Protein AF-W9J232-F1 (afdb_monomer_lite)

Organism: NCBI:txid660029

Sequence (114 aa):
MSGIGKTALLNHLCSWWKASGMIEDAIHIHLSLSEPFNKDNMIQQLQRHFIPNSTLDSEDTSSLYEHFESHKCLIMIDDLDSANLNRQQGQFMNLTSKLSKSGALVILASRKRE

pLDDT: mean 87.24, std 10.65, range [49.78, 97.25]

Secondary structure (DSSP, 8-state):
---SSHHHHHHHHHHHHHHTTS-SEEEEEEPPSSS---HHHHHHHHHHHH-TTS-TT-S--HHHHHHHHHS-EEEEEE-THHHHGGGTHHHHHHHHHHHHHTT-EEEE--PPP-

InterPro domains:
  IPR003959 ATPase, AAA-type, core [PF00004] (2-110)
  IPR027417 P-loop containing nucleoside triphosphate hydrolase [G3DSA:3.40.50.300] (1-114)
  IPR027417 P-loop containing nucleoside triphosphate hydrolase [SSF52540] (1-113)

Foldseek 3Di:
DPDPCPVVVVVVVVVVCCVVVVFVEEDEAEDDLPAADDPLVVLLVLCCRQPVPDPSPDPDSPVSLLSLLVGAYEYEYEACNNCPPPVNVVVVVVSQVSSVVSNYHYHYHYDDDD

Radius of gyration: 14.42 Å; chains: 1; bounding box: 36×36×32 Å

Structure (mmCIF, N/CA/C/O backbone):
data_AF-W9J232-F1
#
_entry.id   AF-W9J232-F1
#
loop_
_atom_site.group_PDB
_atom_site.id
_atom_site.type_symbol
_atom_site.label_atom_id
_atom_site.label_alt_id
_atom_site.label_comp_id
_atom_site.label_asym_id
_atom_site.label_entity_id
_atom_site.label_seq_id
_atom_site.pdbx_PDB_ins_code
_atom_site.Cartn_x
_atom_site.Cartn_y
_atom_site.Cartn_z
_atom_site.occupancy
_atom_site.B_iso_or_equiv
_atom_site.auth_seq_id
_atom_site.auth_comp_id
_atom_site.auth_asym_id
_atom_site.auth_atom_id
_atom_site.pdbx_PDB_model_num
ATOM 1 N N . MET A 1 1 ? 13.104 -14.163 -12.672 1.00 49.78 1 MET A N 1
ATOM 2 C CA . MET A 1 1 ? 11.946 -15.094 -12.646 1.00 49.78 1 MET A CA 1
ATOM 3 C C . MET A 1 1 ? 10.620 -14.343 -12.502 1.00 49.78 1 MET A C 1
ATOM 5 O O . MET A 1 1 ? 10.401 -13.690 -11.486 1.00 49.78 1 MET A O 1
ATOM 9 N N . SER A 1 2 ? 9.752 -14.417 -13.515 1.00 60.28 2 SER A N 1
ATOM 10 C CA . SER A 1 2 ? 8.366 -13.917 -13.461 1.00 60.28 2 SER A CA 1
ATOM 11 C C . SER A 1 2 ? 7.442 -15.031 -12.947 1.00 60.28 2 SER A C 1
ATOM 13 O O . SER A 1 2 ? 7.650 -16.181 -13.317 1.00 60.28 2 SER A O 1
ATOM 15 N N . GLY A 1 3 ? 6.451 -14.724 -12.101 1.00 70.19 3 GLY A N 1
ATOM 16 C CA . GLY A 1 3 ? 5.409 -15.695 -11.723 1.00 70.19 3 GLY A CA 1
ATOM 17 C C . GLY A 1 3 ? 5.698 -16.648 -10.550 1.00 70.19 3 GLY A C 1
ATOM 18 O O . GLY A 1 3 ? 5.038 -17.671 -10.447 1.00 70.19 3 GLY A O 1
ATOM 19 N N . ILE A 1 4 ? 6.605 -16.324 -9.616 1.00 74.56 4 ILE A N 1
ATOM 20 C CA . ILE A 1 4 ? 6.868 -17.158 -8.408 1.00 74.56 4 ILE A CA 1
ATOM 21 C C . ILE A 1 4 ? 5.689 -17.143 -7.396 1.00 74.56 4 ILE A C 1
ATOM 23 O O . ILE A 1 4 ? 5.734 -17.785 -6.354 1.00 74.56 4 ILE A O 1
ATOM 27 N N . GLY A 1 5 ? 4.609 -16.408 -7.678 1.00 79.50 5 GLY A N 1
ATOM 28 C CA . GLY A 1 5 ? 3.427 -16.373 -6.811 1.00 79.50 5 GLY A CA 1
ATOM 29 C C . GLY A 1 5 ? 3.510 -15.384 -5.645 1.00 79.50 5 GLY A C 1
ATOM 30 O O . GLY A 1 5 ? 2.745 -15.518 -4.699 1.00 79.50 5 GLY A O 1
ATOM 31 N N . LYS A 1 6 ? 4.381 -14.362 -5.703 1.00 82.56 6 LYS A N 1
ATOM 32 C CA . LYS A 1 6 ? 4.456 -13.302 -4.671 1.00 82.56 6 LYS A CA 1
ATOM 33 C C . LYS A 1 6 ? 3.105 -12.613 -4.478 1.00 82.56 6 LYS A C 1
ATOM 35 O O . LYS A 1 6 ? 2.608 -12.538 -3.364 1.00 82.56 6 LYS A O 1
ATOM 40 N N . THR A 1 7 ? 2.483 -12.193 -5.578 1.00 81.25 7 THR A N 1
ATOM 41 C CA . THR A 1 7 ? 1.155 -11.572 -5.582 1.00 81.25 7 THR A CA 1
ATOM 42 C C . THR A 1 7 ? 0.078 -12.528 -5.068 1.00 81.25 7 THR A C 1
ATOM 44 O O . THR A 1 7 ? -0.784 -12.123 -4.298 1.00 81.25 7 THR A O 1
ATOM 47 N N . ALA A 1 8 ? 0.150 -13.815 -5.428 1.00 85.94 8 ALA A N 1
ATOM 48 C CA . ALA A 1 8 ? -0.787 -14.825 -4.936 1.00 85.94 8 ALA A CA 1
ATOM 49 C C . ALA A 1 8 ? -0.659 -15.019 -3.415 1.00 85.94 8 ALA A C 1
ATOM 51 O O . ALA A 1 8 ? -1.661 -14.990 -2.706 1.00 85.94 8 ALA A O 1
ATOM 52 N N . LEU A 1 9 ? 0.571 -15.137 -2.904 1.00 87.31 9 LEU A N 1
ATOM 53 C CA . LEU A 1 9 ? 0.848 -15.202 -1.470 1.00 87.31 9 LEU A CA 1
ATOM 54 C C . LEU A 1 9 ? 0.328 -13.955 -0.745 1.00 87.31 9 LEU A C 1
ATOM 56 O O . LEU A 1 9 ? -0.338 -14.083 0.277 1.00 87.31 9 LEU A O 1
ATOM 60 N N . LEU A 1 10 ? 0.594 -12.763 -1.283 1.00 85.81 10 LEU A N 1
ATOM 61 C CA . LEU A 1 10 ? 0.135 -11.503 -0.702 1.00 85.81 10 LEU A CA 1
ATOM 62 C C . LEU A 1 10 ? -1.397 -11.398 -0.672 1.00 85.81 10 LEU A C 1
ATOM 64 O O . LEU A 1 10 ? -1.955 -11.017 0.353 1.00 85.81 10 LEU A O 1
ATOM 68 N N . ASN A 1 11 ? -2.086 -11.819 -1.734 1.00 86.62 11 ASN A N 1
ATOM 69 C CA . ASN A 1 11 ? -3.551 -11.863 -1.767 1.00 86.62 11 ASN A CA 1
ATOM 70 C C . ASN A 1 11 ? -4.124 -12.846 -0.732 1.00 86.62 11 ASN A C 1
ATOM 72 O O . ASN A 1 11 ? -5.110 -12.538 -0.054 1.00 86.62 11 ASN A O 1
ATOM 76 N N . HIS A 1 12 ? -3.492 -14.013 -0.568 1.00 89.81 12 HIS A N 1
ATOM 77 C CA . HIS A 1 12 ? -3.870 -14.962 0.476 1.00 89.81 12 HIS A CA 1
ATOM 78 C C . HIS A 1 12 ? -3.661 -14.367 1.872 1.00 89.81 12 HIS A C 1
ATOM 80 O O . HIS A 1 12 ? -4.599 -14.358 2.665 1.00 89.81 12 HIS A O 1
ATOM 86 N N . LEU A 1 13 ? -2.480 -13.815 2.164 1.00 89.75 13 LEU A N 1
ATOM 87 C CA . LEU A 1 13 ? -2.187 -13.180 3.454 1.00 89.75 13 LEU A CA 1
ATOM 88 C C . LEU A 1 13 ? -3.152 -12.031 3.757 1.00 89.75 13 LEU A C 1
ATOM 90 O O . LEU A 1 13 ? -3.685 -11.966 4.860 1.00 89.75 13 LEU A O 1
ATOM 94 N N . CYS A 1 14 ? -3.451 -11.186 2.769 1.00 91.25 14 CYS A N 1
ATOM 95 C CA . CYS A 1 14 ? -4.424 -10.107 2.902 1.00 91.25 14 CYS A CA 1
ATOM 96 C C . CYS A 1 14 ? -5.806 -10.630 3.322 1.00 91.25 14 CYS A C 1
ATOM 98 O O . CYS A 1 14 ? -6.445 -10.047 4.196 1.00 91.25 14 CYS A O 1
ATOM 100 N N . SER A 1 15 ? -6.261 -11.740 2.734 1.00 91.56 15 SER A N 1
ATOM 101 C CA . SER A 1 15 ? -7.554 -12.347 3.080 1.00 91.56 15 SER A CA 1
ATOM 102 C C . SER A 1 15 ? -7.579 -12.826 4.534 1.00 91.56 15 SER A C 1
ATOM 104 O O . SER A 1 15 ? -8.540 -12.571 5.258 1.00 91.56 15 SER A O 1
ATOM 106 N N . TRP A 1 16 ? -6.496 -13.465 4.987 1.00 94.06 16 TRP A N 1
ATOM 107 C CA . TRP A 1 16 ? -6.356 -13.922 6.371 1.00 94.06 16 TRP A CA 1
ATOM 108 C C . TRP A 1 16 ? -6.244 -12.766 7.366 1.00 94.06 16 TRP A C 1
ATOM 110 O O . TRP A 1 16 ? -6.874 -12.814 8.418 1.00 94.06 16 TRP A O 1
ATOM 120 N N . TRP A 1 17 ? -5.490 -11.717 7.038 1.00 95.00 17 TRP A N 1
ATOM 121 C CA . TRP A 1 17 ? -5.348 -10.540 7.895 1.00 95.00 17 TRP A CA 1
ATOM 122 C C . TRP A 1 17 ? -6.639 -9.734 8.019 1.00 95.00 17 TRP A C 1
ATOM 124 O O . TRP A 1 17 ? -6.914 -9.214 9.100 1.00 95.00 17 TRP A O 1
ATOM 134 N N . LYS A 1 18 ? -7.449 -9.659 6.952 1.00 93.62 18 LYS A N 1
ATOM 135 C CA . LYS A 1 18 ? -8.804 -9.094 7.035 1.00 93.62 18 LYS A CA 1
ATOM 136 C C . LYS A 1 18 ? -9.688 -9.952 7.938 1.00 93.62 18 LYS A C 1
ATOM 138 O O . LYS A 1 18 ? -10.314 -9.433 8.855 1.00 93.62 18 LYS A O 1
ATOM 143 N N . ALA A 1 19 ? -9.690 -11.271 7.735 1.00 94.00 19 ALA A N 1
ATOM 144 C CA . ALA A 1 19 ? -10.494 -12.192 8.539 1.00 94.00 19 ALA A CA 1
ATOM 145 C C . ALA A 1 19 ? -10.114 -12.194 10.033 1.00 94.00 19 ALA A C 1
ATOM 147 O O . ALA A 1 19 ? -10.979 -12.388 10.882 1.00 94.00 19 ALA A O 1
ATOM 148 N N . SER A 1 20 ? -8.840 -11.964 10.367 1.00 95.69 20 SER A N 1
ATOM 149 C CA . SER A 1 20 ? -8.362 -11.897 11.753 1.00 95.69 20 SER A CA 1
ATOM 150 C C . SER A 1 20 ? -8.496 -10.515 12.406 1.00 95.69 20 SER A C 1
ATOM 152 O O . SER A 1 20 ? -8.200 -10.383 13.593 1.00 95.69 20 SER A O 1
ATOM 154 N N . GLY A 1 21 ? -8.902 -9.479 11.662 1.00 93.75 21 GLY A N 1
ATOM 155 C CA . GLY A 1 21 ? -8.942 -8.095 12.151 1.00 93.75 21 GLY A CA 1
ATOM 156 C C . GLY A 1 21 ? -7.558 -7.455 12.350 1.00 93.75 21 GLY A C 1
ATOM 157 O O . GLY A 1 21 ? -7.425 -6.440 13.046 1.00 93.75 21 GLY A O 1
ATOM 158 N N . MET A 1 22 ? -6.509 -8.048 11.765 1.00 94.19 22 MET A N 1
ATOM 159 C CA . MET A 1 22 ? -5.167 -7.454 11.732 1.00 94.19 22 MET A CA 1
ATOM 160 C C . MET A 1 22 ? -5.104 -6.245 10.801 1.00 94.19 22 MET A C 1
ATOM 162 O O . MET A 1 22 ? -4.363 -5.311 11.091 1.00 94.19 22 MET A O 1
ATOM 166 N N . ILE A 1 23 ? -5.884 -6.259 9.720 1.00 96.06 23 ILE A N 1
ATOM 167 C CA . ILE A 1 23 ? -6.086 -5.115 8.829 1.00 96.06 23 ILE A CA 1
ATOM 168 C C . ILE A 1 23 ? -7.583 -4.911 8.609 1.00 96.06 23 ILE A C 1
ATOM 170 O O . ILE A 1 23 ? -8.348 -5.874 8.590 1.00 96.06 23 ILE A O 1
ATOM 174 N N . GLU A 1 24 ? -7.990 -3.665 8.431 1.00 95.44 24 GLU A N 1
ATOM 175 C CA . GLU A 1 24 ? -9.375 -3.284 8.146 1.00 95.44 24 GLU A CA 1
ATOM 176 C C . GLU A 1 24 ? -9.594 -3.162 6.643 1.00 95.44 24 GLU A C 1
ATOM 178 O O . GLU A 1 24 ? -10.561 -3.699 6.100 1.00 95.44 24 GLU A O 1
ATOM 183 N N . ASP A 1 25 ? -8.638 -2.545 5.948 1.00 94.69 25 ASP A N 1
ATOM 184 C CA . ASP A 1 25 ? -8.691 -2.437 4.502 1.00 94.69 25 ASP A CA 1
ATOM 185 C C . ASP A 1 25 ? -7.317 -2.563 3.837 1.00 94.69 25 ASP A C 1
ATOM 187 O O . ASP A 1 25 ? -6.269 -2.437 4.472 1.00 94.69 25 ASP A O 1
ATOM 191 N N . ALA A 1 26 ? -7.327 -2.890 2.548 1.00 95.31 26 ALA A N 1
ATOM 192 C CA . ALA A 1 26 ? -6.137 -3.157 1.769 1.00 95.31 26 ALA A CA 1
ATOM 193 C C . ALA A 1 26 ? -6.313 -2.741 0.312 1.00 95.31 26 ALA A C 1
ATOM 195 O O . ALA A 1 26 ? -7.343 -3.031 -0.298 1.00 95.31 26 ALA A O 1
ATOM 196 N N . ILE A 1 27 ? -5.254 -2.172 -0.258 1.00 94.88 27 ILE A N 1
ATOM 197 C CA . ILE A 1 27 ? -5.145 -1.876 -1.684 1.00 94.88 27 ILE A CA 1
ATOM 198 C C . ILE A 1 27 ? -3.883 -2.516 -2.261 1.00 94.88 27 ILE A C 1
ATOM 200 O O . ILE A 1 27 ? -2.827 -2.557 -1.622 1.00 94.88 27 ILE A O 1
ATOM 204 N N . HIS A 1 28 ? -3.993 -2.993 -3.498 1.00 92.88 28 HIS A N 1
ATOM 205 C CA . HIS A 1 28 ? -2.864 -3.457 -4.288 1.00 92.88 28 HIS A CA 1
ATOM 206 C C . HIS A 1 28 ? -2.634 -2.522 -5.478 1.00 92.88 28 HIS A C 1
ATOM 208 O O . HIS A 1 28 ? -3.504 -2.377 -6.334 1.00 92.88 28 HIS A O 1
ATOM 214 N N . ILE A 1 29 ? -1.462 -1.893 -5.523 1.00 91.81 29 ILE A N 1
ATOM 215 C CA . ILE A 1 29 ? -1.055 -0.943 -6.555 1.00 91.81 29 ILE A CA 1
ATOM 216 C C . ILE A 1 29 ? 0.023 -1.593 -7.420 1.00 91.81 29 ILE A C 1
ATOM 218 O O . ILE A 1 29 ? 1.121 -1.897 -6.952 1.00 91.81 29 ILE A O 1
ATOM 222 N N . HIS A 1 30 ? -0.287 -1.757 -8.702 1.00 90.12 30 HIS A N 1
ATOM 223 C CA . HIS A 1 30 ? 0.687 -2.149 -9.712 1.00 90.12 30 HIS A CA 1
ATOM 224 C C . HIS A 1 30 ? 1.306 -0.907 -10.344 1.00 90.12 30 HIS A C 1
ATOM 226 O O . HIS A 1 30 ? 0.608 -0.086 -10.941 1.00 90.12 30 HIS A O 1
ATOM 232 N N . LEU A 1 31 ? 2.624 -0.774 -10.229 1.00 88.25 31 LEU A N 1
ATOM 233 C CA . LEU A 1 31 ? 3.354 0.284 -10.906 1.00 88.25 31 LEU A CA 1
ATOM 234 C C . LEU A 1 31 ? 3.600 -0.075 -12.380 1.00 88.25 31 LEU A C 1
ATOM 236 O O . LEU A 1 31 ? 3.889 -1.219 -12.725 1.00 88.25 31 LEU A O 1
ATOM 240 N N . SER A 1 32 ? 3.489 0.920 -13.264 1.00 84.06 32 SER A N 1
ATOM 241 C CA . SER A 1 32 ? 3.724 0.738 -14.700 1.00 84.06 32 SER A CA 1
ATOM 242 C C . SER A 1 32 ? 5.193 0.435 -14.989 1.00 84.06 32 SER A C 1
ATOM 244 O O . SER A 1 32 ? 6.073 1.184 -14.584 1.00 84.06 32 SER A O 1
ATOM 246 N N . LEU A 1 33 ? 5.480 -0.617 -15.755 1.00 79.62 33 LEU A N 1
ATOM 247 C CA . LEU A 1 33 ? 6.854 -0.918 -16.177 1.00 79.62 33 LEU A CA 1
ATOM 248 C C . LEU A 1 33 ? 7.374 0.044 -17.259 1.00 79.62 33 LEU A C 1
ATOM 250 O O . LEU A 1 33 ? 8.582 0.113 -17.481 1.00 79.62 33 LEU A O 1
ATOM 254 N N . SER A 1 34 ? 6.474 0.744 -17.956 1.00 81.81 34 SER A N 1
ATOM 255 C CA . SER A 1 34 ? 6.793 1.600 -19.104 1.00 81.81 34 SER A CA 1
ATOM 256 C C . SER A 1 34 ? 6.743 3.092 -18.794 1.00 81.81 34 SER A C 1
ATOM 258 O O . SER A 1 34 ? 7.309 3.883 -19.545 1.00 81.81 34 SER A O 1
ATOM 260 N N . GLU A 1 35 ? 6.078 3.489 -17.711 1.00 86.69 35 GLU A N 1
ATOM 261 C CA . GLU A 1 35 ? 5.897 4.892 -17.347 1.00 86.69 35 GLU A CA 1
ATOM 262 C C . GLU A 1 35 ? 6.629 5.220 -16.043 1.00 86.69 35 GLU A C 1
ATOM 264 O O . GLU A 1 35 ? 6.675 4.385 -15.138 1.00 86.69 35 GLU A O 1
ATOM 269 N N . PRO A 1 36 ? 7.201 6.428 -15.906 1.00 87.56 36 PRO A N 1
ATOM 270 C CA . PRO A 1 36 ? 7.801 6.857 -14.651 1.00 87.56 36 PRO A CA 1
ATOM 271 C C . PRO A 1 36 ? 6.774 6.890 -13.520 1.00 87.56 36 PRO A C 1
ATOM 273 O O . PRO A 1 36 ? 5.611 7.236 -13.732 1.00 87.56 36 PRO A O 1
ATOM 276 N N . PHE A 1 37 ? 7.226 6.602 -12.300 1.00 91.75 37 PHE A N 1
ATOM 277 C CA . PHE A 1 37 ? 6.409 6.799 -11.109 1.00 91.75 37 PHE A CA 1
ATOM 278 C C . PHE A 1 37 ? 5.828 8.224 -11.047 1.00 91.75 37 PHE A C 1
ATOM 280 O O . PHE A 1 37 ? 6.551 9.211 -11.192 1.00 91.75 37 PHE A O 1
ATOM 287 N N . ASN A 1 38 ? 4.521 8.311 -10.790 1.00 90.88 38 ASN A N 1
ATOM 288 C CA . ASN A 1 38 ? 3.793 9.557 -10.593 1.00 90.88 38 ASN A CA 1
ATOM 289 C C . ASN A 1 38 ? 3.155 9.550 -9.197 1.00 90.88 38 ASN A C 1
ATOM 291 O O . ASN A 1 38 ? 2.217 8.795 -8.925 1.00 90.88 38 ASN A O 1
ATOM 295 N N . LYS A 1 39 ? 3.683 10.412 -8.324 1.00 91.69 39 LYS A N 1
ATOM 296 C CA . LYS A 1 39 ? 3.231 10.571 -6.940 1.00 91.69 39 LYS A CA 1
ATOM 297 C C . LYS A 1 39 ? 1.748 10.939 -6.854 1.00 91.69 39 LYS A C 1
ATOM 299 O O . LYS A 1 39 ? 1.036 10.351 -6.045 1.00 91.69 39 LYS A O 1
ATOM 304 N N . ASP A 1 40 ? 1.295 11.888 -7.664 1.00 90.50 40 ASP A N 1
ATOM 305 C CA . ASP A 1 40 ? -0.060 12.435 -7.568 1.00 90.50 40 ASP A CA 1
ATOM 306 C C . ASP A 1 40 ? -1.094 11.406 -8.030 1.00 90.50 40 ASP A C 1
ATOM 308 O O . ASP A 1 40 ? -2.114 11.216 -7.374 1.00 90.50 40 ASP A O 1
ATOM 312 N N . ASN A 1 41 ? -0.777 10.635 -9.076 1.00 90.69 41 ASN A N 1
ATOM 313 C CA . ASN A 1 41 ? -1.599 9.498 -9.495 1.00 90.69 41 ASN A CA 1
ATOM 314 C C . ASN A 1 41 ? -1.724 8.447 -8.377 1.00 90.69 41 ASN A C 1
ATOM 316 O O . ASN A 1 41 ? -2.819 7.957 -8.103 1.00 90.69 41 ASN A O 1
ATOM 320 N N . MET A 1 42 ? -0.619 8.114 -7.699 1.00 92.56 42 MET A N 1
ATOM 321 C CA . MET A 1 42 ? -0.656 7.154 -6.592 1.00 92.56 42 MET A CA 1
ATOM 322 C C . MET A 1 42 ? -1.493 7.676 -5.415 1.00 92.56 42 MET A C 1
ATOM 324 O O . MET A 1 42 ? -2.310 6.933 -4.879 1.00 92.56 42 MET A O 1
ATOM 328 N N . ILE A 1 43 ? -1.338 8.948 -5.040 1.00 93.00 43 ILE A N 1
ATOM 329 C CA . ILE A 1 43 ? -2.152 9.586 -3.995 1.00 93.00 43 ILE A CA 1
ATOM 330 C C . ILE A 1 43 ? -3.639 9.558 -4.358 1.00 93.00 43 ILE A C 1
ATOM 332 O O . ILE A 1 43 ? -4.449 9.156 -3.527 1.00 93.00 43 ILE A O 1
ATOM 336 N N . GLN A 1 44 ? -4.001 9.901 -5.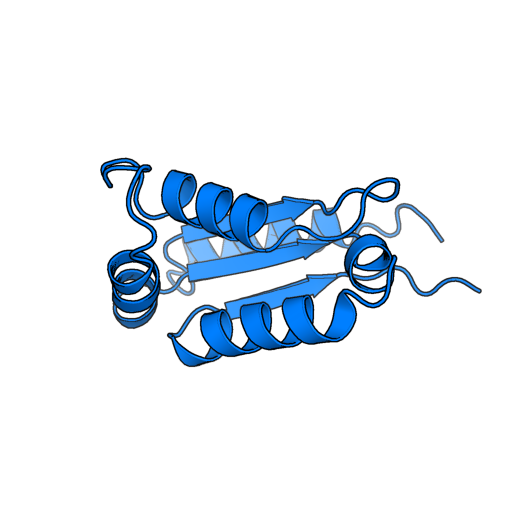595 1.00 90.94 44 GLN A N 1
ATOM 337 C CA . GLN A 1 44 ? -5.395 9.864 -6.042 1.00 90.94 44 GLN A CA 1
ATOM 338 C C . GLN A 1 44 ? -5.986 8.452 -5.984 1.00 90.94 44 GLN A C 1
ATOM 340 O O . GLN A 1 44 ? -7.141 8.286 -5.596 1.00 90.94 44 GLN A O 1
ATOM 345 N N . GLN A 1 45 ? -5.216 7.423 -6.351 1.00 93.00 45 GLN A N 1
ATOM 346 C CA . GLN A 1 45 ? -5.661 6.032 -6.218 1.00 93.00 45 GLN A CA 1
ATOM 347 C C . GLN A 1 45 ? -5.910 5.654 -4.754 1.00 93.00 45 GLN A C 1
ATOM 349 O O . GLN A 1 45 ? -6.933 5.044 -4.452 1.00 93.00 45 GLN A O 1
ATOM 354 N N . LEU A 1 46 ? -5.021 6.063 -3.844 1.00 94.69 46 LEU A N 1
ATOM 355 C CA . LEU A 1 46 ? -5.191 5.840 -2.408 1.00 94.69 46 LEU A CA 1
ATOM 356 C C . LEU A 1 46 ? -6.422 6.574 -1.857 1.00 94.69 46 LEU A C 1
ATOM 358 O O . LEU A 1 46 ? -7.214 5.969 -1.141 1.00 94.69 46 LEU A O 1
ATOM 362 N N . GLN A 1 47 ? -6.619 7.843 -2.225 1.00 92.69 47 GLN A N 1
ATOM 363 C CA . GLN A 1 47 ? -7.781 8.634 -1.807 1.00 92.69 47 GLN A CA 1
ATOM 364 C C . GLN A 1 47 ? -9.091 8.010 -2.292 1.00 92.69 47 GLN A C 1
ATOM 366 O O . GLN A 1 47 ? -10.001 7.822 -1.492 1.00 92.69 47 GLN A O 1
ATOM 371 N N . ARG A 1 48 ? -9.179 7.616 -3.570 1.00 91.50 48 ARG A N 1
ATOM 372 C CA . ARG A 1 48 ? -10.381 6.961 -4.119 1.00 91.50 48 ARG A CA 1
ATOM 373 C C . ARG A 1 48 ? -10.716 5.650 -3.416 1.00 91.50 48 ARG A C 1
ATOM 375 O O . ARG A 1 48 ? -11.890 5.315 -3.310 1.00 91.50 48 ARG A O 1
ATOM 382 N N . HIS A 1 49 ? -9.698 4.908 -2.981 1.00 94.94 49 HIS A N 1
ATOM 383 C CA . HIS A 1 49 ? -9.878 3.612 -2.331 1.00 94.94 49 HIS A CA 1
ATOM 384 C C . HIS A 1 49 ? -10.285 3.758 -0.863 1.00 94.94 49 HIS A C 1
ATOM 386 O O . HIS A 1 49 ? -11.316 3.229 -0.463 1.00 94.94 49 HIS A O 1
ATOM 392 N N . PHE A 1 50 ? -9.502 4.492 -0.069 1.00 93.88 50 PHE A N 1
ATOM 393 C CA . PHE A 1 50 ? -9.706 4.581 1.382 1.00 93.88 50 PHE A CA 1
ATOM 394 C C . PHE A 1 50 ? -10.719 5.658 1.789 1.00 93.88 50 PHE A C 1
ATOM 396 O O . PHE A 1 50 ? -11.350 5.551 2.837 1.00 93.88 50 PHE A O 1
ATOM 403 N N . ILE A 1 51 ? -10.896 6.697 0.967 1.00 91.44 51 ILE A N 1
ATOM 404 C CA . ILE A 1 51 ? -11.788 7.831 1.251 1.00 91.44 51 ILE A CA 1
ATOM 405 C C . ILE A 1 51 ? -12.641 8.152 0.011 1.00 91.44 51 ILE A C 1
ATOM 407 O O . ILE A 1 51 ? -12.544 9.246 -0.558 1.00 91.44 51 ILE A O 1
ATOM 411 N N . PRO A 1 52 ? -13.515 7.221 -0.418 1.00 83.00 52 PRO A N 1
ATOM 412 C CA . PRO A 1 52 ? -14.258 7.324 -1.677 1.00 83.00 52 PRO A CA 1
ATOM 413 C C . PRO A 1 52 ? -15.198 8.538 -1.752 1.00 83.00 52 PRO A C 1
ATOM 415 O O . PRO A 1 52 ? -15.583 8.947 -2.843 1.00 83.00 52 PRO A O 1
ATOM 418 N N . ASN A 1 53 ? -15.543 9.132 -0.605 1.00 80.31 53 ASN A N 1
ATOM 419 C CA . ASN A 1 53 ? -16.413 10.307 -0.505 1.00 80.31 53 ASN A CA 1
ATOM 420 C C . ASN A 1 53 ? -15.643 11.631 -0.353 1.00 80.31 53 ASN A C 1
ATOM 422 O O . ASN A 1 53 ? -16.265 12.667 -0.121 1.00 80.31 53 ASN A O 1
ATO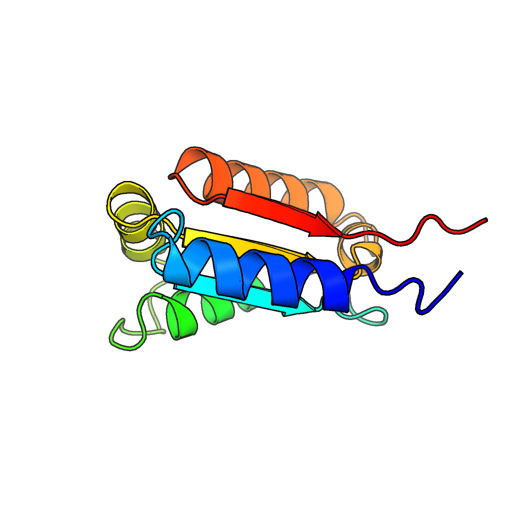M 426 N N . SER A 1 54 ? -14.307 11.619 -0.428 1.00 70.44 54 SER A N 1
ATOM 427 C CA . SER A 1 54 ? -13.528 12.860 -0.399 1.00 70.44 54 SER A CA 1
ATOM 428 C C . SER A 1 54 ? -13.659 13.610 -1.725 1.00 70.44 54 SER A C 1
ATOM 430 O O . SER A 1 54 ? -13.711 13.014 -2.802 1.00 70.44 54 SER A O 1
ATOM 432 N N . THR A 1 55 ? -13.726 14.939 -1.659 1.00 67.12 55 THR A N 1
ATOM 433 C CA . THR A 1 55 ? -13.658 15.792 -2.847 1.00 67.12 55 THR A CA 1
ATOM 434 C C . THR A 1 55 ? -12.266 15.654 -3.462 1.00 67.12 55 THR A C 1
ATOM 436 O O . THR A 1 55 ? -11.298 16.186 -2.927 1.00 67.12 55 THR A O 1
ATOM 439 N N . LEU A 1 56 ? -12.179 14.927 -4.580 1.00 59.25 56 LEU A N 1
ATOM 440 C CA . LEU A 1 56 ? -10.942 14.540 -5.280 1.00 59.25 56 LEU A CA 1
ATOM 441 C C . LEU A 1 56 ? -10.092 15.715 -5.807 1.00 59.25 56 LEU A C 1
ATOM 443 O O . LEU A 1 56 ? -8.993 15.486 -6.307 1.00 59.25 56 LEU A O 1
ATOM 447 N N . ASP A 1 57 ? -10.597 16.945 -5.705 1.00 58.22 57 ASP A N 1
ATOM 448 C CA . ASP A 1 57 ? -9.960 18.162 -6.217 1.00 58.22 57 ASP A CA 1
ATOM 449 C C . ASP A 1 57 ? -9.024 18.842 -5.207 1.00 58.22 57 ASP A C 1
ATOM 451 O O . ASP A 1 57 ? -8.408 19.859 -5.527 1.00 58.22 57 ASP A O 1
ATOM 455 N N . SER A 1 58 ? -8.894 18.322 -3.983 1.00 54.78 58 SER A N 1
ATOM 456 C CA . SER A 1 58 ? -7.997 18.927 -3.004 1.00 54.78 58 SER A CA 1
ATOM 457 C C . SER A 1 58 ? -6.573 18.381 -3.137 1.00 54.78 58 SER A C 1
ATOM 459 O O . SER A 1 58 ? -6.329 17.197 -2.915 1.00 54.78 58 SER A O 1
ATOM 461 N N . GLU A 1 59 ? -5.601 19.276 -3.347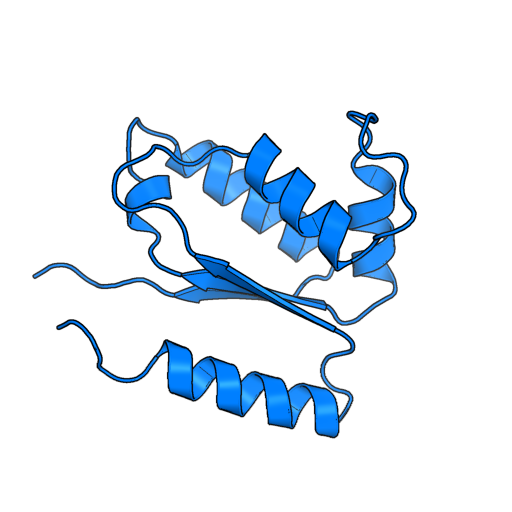 1.00 64.81 59 GLU A N 1
ATOM 462 C CA . GLU A 1 59 ? -4.183 19.037 -3.002 1.00 64.81 59 GLU A CA 1
ATOM 463 C C . GLU A 1 59 ? -4.004 18.583 -1.536 1.00 64.81 59 GLU A C 1
ATOM 465 O O . GLU A 1 59 ? -2.941 18.098 -1.138 1.00 64.81 59 GLU A O 1
ATOM 470 N N . ASP A 1 60 ? -5.055 18.741 -0.727 1.00 78.62 60 ASP A N 1
ATOM 471 C CA . ASP A 1 60 ? -5.126 18.272 0.638 1.00 78.62 60 ASP A CA 1
ATOM 472 C C . ASP A 1 60 ? -5.115 16.738 0.719 1.00 78.62 60 ASP A C 1
ATOM 474 O O . ASP A 1 60 ? -6.031 16.032 0.292 1.00 78.62 60 ASP A O 1
ATOM 478 N N . THR A 1 61 ? -4.033 16.231 1.303 1.00 86.38 61 THR A N 1
ATOM 479 C CA . THR A 1 61 ? -3.811 14.809 1.591 1.00 86.38 61 THR A CA 1
ATOM 480 C C . THR A 1 61 ? -3.980 14.495 3.076 1.00 86.38 61 THR A C 1
ATOM 482 O O . THR A 1 61 ? -3.792 13.347 3.472 1.00 86.38 61 THR A O 1
ATOM 485 N N . SER A 1 62 ? -4.346 15.486 3.898 1.00 88.31 62 SER A N 1
ATOM 486 C CA . SER A 1 62 ? -4.436 15.356 5.359 1.00 88.31 62 SER A CA 1
ATOM 487 C C . SER A 1 62 ? -5.452 14.295 5.759 1.00 88.31 62 SER A C 1
ATOM 489 O O . SER A 1 62 ? -5.120 13.397 6.525 1.00 88.31 62 SER A O 1
ATOM 491 N N . SER A 1 63 ? -6.627 14.303 5.126 1.00 89.88 63 SER A N 1
ATOM 492 C CA . SER A 1 63 ? -7.672 13.296 5.348 1.00 89.88 63 SER A CA 1
ATOM 493 C C . SER A 1 63 ? -7.186 11.862 5.106 1.00 89.88 63 SER A C 1
ATOM 495 O O . SER A 1 63 ? -7.536 10.961 5.865 1.00 89.88 63 SER A O 1
ATOM 497 N N . LEU A 1 64 ? -6.339 11.645 4.090 1.00 93.44 64 LEU A N 1
ATOM 498 C CA . LEU A 1 64 ? -5.751 10.335 3.794 1.00 93.44 64 LEU A CA 1
ATOM 499 C C . LEU A 1 64 ? -4.841 9.860 4.926 1.00 93.44 64 LEU A C 1
ATOM 501 O O . LEU A 1 64 ? -4.919 8.706 5.337 1.00 93.44 64 LEU A O 1
ATOM 505 N N . TYR A 1 65 ? -3.984 10.744 5.428 1.00 94.06 65 TYR A N 1
ATOM 506 C CA . TYR A 1 65 ? -3.066 10.395 6.505 1.00 94.06 65 TYR A CA 1
ATOM 507 C C . TYR A 1 65 ? -3.794 10.214 7.845 1.00 94.06 65 TYR A C 1
ATOM 509 O O . TYR A 1 65 ? -3.519 9.238 8.532 1.00 94.06 65 TYR A O 1
ATOM 517 N N . GLU A 1 66 ? -4.773 11.063 8.170 1.00 93.88 66 GLU A N 1
ATOM 518 C CA . GLU A 1 66 ? -5.638 10.915 9.355 1.00 93.88 66 GLU A CA 1
ATOM 519 C C . GLU A 1 66 ? -6.436 9.599 9.331 1.00 93.88 66 GLU A C 1
ATOM 521 O O . GLU A 1 66 ? -6.627 8.942 10.360 1.00 93.88 66 GLU A O 1
ATOM 526 N N . HIS A 1 67 ? -6.875 9.164 8.145 1.00 94.94 67 HIS A N 1
ATOM 527 C CA . HIS A 1 67 ? -7.523 7.865 7.986 1.00 94.94 67 HIS A CA 1
ATOM 528 C C . HIS A 1 67 ? -6.581 6.716 8.375 1.00 94.94 67 HIS A C 1
ATOM 530 O O . HIS A 1 67 ? -6.991 5.814 9.103 1.00 94.94 67 HIS A O 1
ATOM 536 N N . PHE A 1 68 ? -5.309 6.767 7.968 1.00 96.25 68 PHE A N 1
ATOM 537 C CA . PHE A 1 68 ? -4.316 5.745 8.325 1.00 96.25 68 PHE A CA 1
ATOM 538 C C . PHE A 1 68 ? -3.931 5.738 9.809 1.00 96.25 68 PHE A C 1
ATOM 540 O O . PHE A 1 68 ? -3.532 4.693 10.320 1.00 96.25 68 PHE A O 1
ATOM 547 N N . GLU A 1 69 ? -4.087 6.858 10.518 1.00 95.44 69 GLU A N 1
ATOM 548 C CA . GLU A 1 69 ? -3.858 6.907 11.968 1.00 95.44 69 GLU A CA 1
ATOM 549 C C . GLU A 1 69 ? -4.951 6.169 12.752 1.00 95.44 69 GLU A C 1
ATOM 551 O O . GLU A 1 69 ? -4.709 5.665 13.850 1.00 95.44 69 GLU A O 1
ATOM 556 N N . SER A 1 70 ? -6.157 6.101 12.186 1.00 94.50 70 SER A N 1
ATOM 557 C CA . SER A 1 70 ? -7.345 5.535 12.830 1.00 94.50 70 SER A CA 1
ATOM 558 C C . SER A 1 70 ? -7.718 4.134 12.338 1.00 94.50 70 SER A C 1
ATOM 560 O O . SER A 1 70 ? -8.423 3.428 13.056 1.00 94.50 70 SER A O 1
ATOM 562 N N . HIS A 1 71 ? -7.225 3.715 11.168 1.00 96.06 71 HIS A N 1
ATOM 563 C CA . HIS A 1 71 ? -7.583 2.450 10.523 1.00 96.06 71 HIS A CA 1
ATOM 564 C C . HIS A 1 71 ? -6.340 1.628 10.178 1.00 96.06 71 HIS A C 1
ATOM 566 O O . HIS A 1 71 ? -5.336 2.136 9.673 1.00 96.06 71 HIS A O 1
ATOM 572 N N . LYS A 1 72 ? -6.411 0.311 10.392 1.00 95.75 72 LYS A N 1
ATOM 573 C CA . LYS A 1 72 ? -5.314 -0.607 10.042 1.00 95.75 72 LYS A CA 1
ATOM 574 C C . LYS A 1 72 ? -5.288 -0.879 8.536 1.00 95.75 72 LYS A C 1
ATOM 576 O O . LYS A 1 72 ? -5.834 -1.882 8.071 1.00 95.75 72 LYS A O 1
ATOM 581 N N . CYS A 1 73 ? -4.657 0.002 7.770 1.00 97.25 73 CYS A N 1
ATOM 582 C CA . CYS A 1 73 ? -4.615 -0.086 6.309 1.00 97.25 73 CYS A CA 1
ATOM 583 C C . CYS A 1 73 ? -3.348 -0.783 5.790 1.00 97.25 73 CYS A C 1
ATOM 585 O O . CYS A 1 73 ? -2.235 -0.504 6.238 1.00 97.25 73 CYS A O 1
ATOM 587 N N . LEU A 1 74 ? -3.514 -1.650 4.790 1.00 96.62 74 LEU A N 1
ATOM 588 C CA . LEU A 1 74 ? -2.427 -2.285 4.044 1.00 96.62 74 LEU A CA 1
ATOM 589 C C . LEU A 1 74 ? -2.310 -1.689 2.634 1.00 96.62 74 LEU A C 1
ATOM 591 O O . LEU A 1 74 ? -3.273 -1.657 1.873 1.00 96.62 74 LEU A O 1
ATOM 595 N N . ILE A 1 75 ? -1.104 -1.281 2.253 1.00 96.81 75 ILE A N 1
ATOM 596 C CA . ILE A 1 75 ? -0.778 -0.794 0.912 1.00 96.81 75 ILE A CA 1
ATOM 597 C C . ILE A 1 75 ? 0.296 -1.707 0.332 1.00 96.81 75 ILE A C 1
ATOM 599 O O . ILE A 1 75 ? 1.445 -1.704 0.776 1.00 96.81 75 ILE A O 1
ATOM 603 N N . MET A 1 76 ? -0.068 -2.496 -0.671 1.00 94.25 76 MET A N 1
ATOM 604 C CA . MET A 1 76 ? 0.873 -3.348 -1.391 1.00 94.25 76 MET A CA 1
ATOM 605 C C . MET A 1 76 ? 1.260 -2.671 -2.699 1.00 94.25 76 MET A C 1
ATOM 607 O O . MET A 1 76 ? 0.384 -2.285 -3.467 1.00 94.25 76 MET A O 1
ATOM 611 N N . ILE A 1 77 ? 2.556 -2.538 -2.959 1.00 92.56 77 ILE A N 1
ATOM 612 C CA . ILE A 1 77 ? 3.087 -1.913 -4.170 1.00 92.56 77 ILE 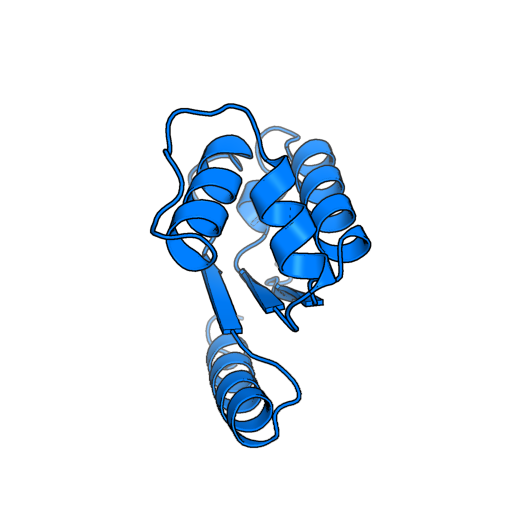A CA 1
ATOM 613 C C . ILE A 1 77 ? 3.969 -2.932 -4.877 1.00 92.56 77 ILE A C 1
ATOM 615 O O . ILE A 1 77 ? 4.978 -3.361 -4.316 1.00 92.56 77 ILE A O 1
ATOM 619 N N . ASP A 1 78 ? 3.590 -3.310 -6.093 1.00 88.81 78 ASP A N 1
ATOM 620 C CA . ASP A 1 78 ? 4.338 -4.256 -6.925 1.00 88.81 78 ASP A CA 1
ATOM 621 C C . ASP A 1 78 ? 5.052 -3.536 -8.078 1.00 88.81 78 ASP A C 1
ATOM 623 O O . ASP A 1 78 ? 4.734 -2.393 -8.414 1.00 88.81 78 ASP A O 1
ATOM 627 N N . ASP A 1 79 ? 6.010 -4.222 -8.699 1.00 84.56 79 ASP A N 1
ATOM 628 C CA . ASP A 1 79 ? 6.713 -3.765 -9.904 1.00 84.56 79 ASP A CA 1
ATOM 629 C C . ASP A 1 79 ? 7.445 -2.413 -9.763 1.00 84.56 79 ASP A C 1
ATOM 631 O O . ASP A 1 79 ? 7.353 -1.525 -10.610 1.00 84.56 79 ASP A O 1
ATOM 635 N N . LEU A 1 80 ? 8.273 -2.290 -8.715 1.00 85.38 80 LEU A N 1
ATOM 636 C CA . LEU A 1 80 ? 9.060 -1.085 -8.364 1.00 85.38 80 LEU A CA 1
ATOM 637 C C . LEU A 1 80 ? 10.021 -0.535 -9.442 1.00 85.38 80 LEU A C 1
ATOM 639 O O . LEU A 1 80 ? 10.711 0.451 -9.189 1.00 85.38 80 LEU A O 1
ATOM 643 N N . ASP A 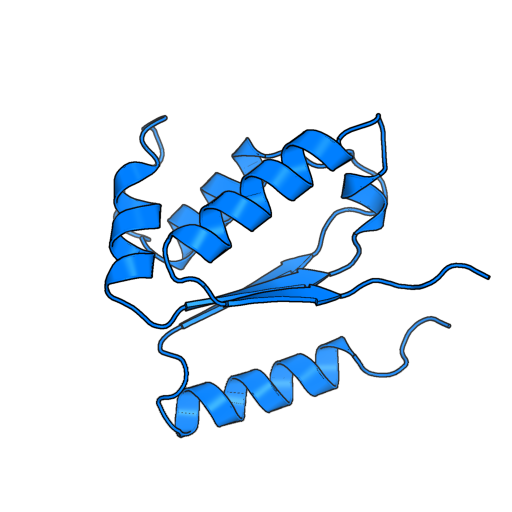1 81 ? 10.106 -1.139 -10.626 1.00 80.94 81 ASP A N 1
ATOM 644 C CA . ASP A 1 81 ? 10.969 -0.665 -11.713 1.00 80.94 81 ASP A CA 1
ATOM 645 C C . ASP A 1 81 ? 10.629 0.784 -12.105 1.00 80.94 81 ASP A C 1
ATOM 647 O O . ASP A 1 81 ? 11.533 1.595 -12.316 1.00 80.94 81 ASP A O 1
ATOM 651 N N . SER A 1 82 ? 9.341 1.141 -12.092 1.00 77.38 82 SER A N 1
ATOM 652 C CA . SER A 1 82 ? 8.859 2.497 -12.391 1.00 77.38 82 SER A CA 1
ATOM 653 C C . SER A 1 82 ? 9.393 3.564 -11.433 1.00 77.38 82 SER A C 1
ATOM 655 O O . SER A 1 82 ? 9.623 4.708 -11.831 1.00 77.38 82 SER A O 1
ATOM 657 N N . ALA A 1 83 ? 9.630 3.184 -10.173 1.00 81.06 83 ALA A N 1
ATOM 658 C CA . ALA A 1 83 ? 10.172 4.069 -9.152 1.00 81.06 83 ALA A CA 1
ATOM 659 C C . ALA A 1 83 ? 11.648 4.385 -9.413 1.00 81.06 83 ALA A C 1
ATOM 661 O O . ALA A 1 83 ? 12.129 5.440 -9.016 1.00 81.06 83 ALA A O 1
ATOM 662 N N . ASN A 1 84 ? 12.368 3.505 -10.110 1.00 81.00 84 ASN A N 1
ATOM 663 C CA . ASN A 1 84 ? 13.761 3.733 -10.486 1.00 81.00 84 ASN A CA 1
ATOM 664 C C . ASN A 1 84 ? 13.898 4.450 -11.842 1.00 81.00 84 ASN A C 1
ATOM 666 O O . ASN A 1 84 ? 14.944 5.047 -12.114 1.00 81.00 84 ASN A O 1
ATOM 670 N N . LEU A 1 85 ? 12.853 4.446 -12.682 1.00 77.88 85 LEU A N 1
ATOM 671 C CA . LEU A 1 85 ? 12.830 5.206 -13.933 1.00 77.88 85 LEU A CA 1
ATOM 672 C C . LEU A 1 85 ? 12.923 6.712 -13.665 1.00 77.88 85 LEU A C 1
ATOM 674 O O . LEU A 1 85 ? 12.370 7.235 -12.698 1.00 77.88 85 LEU A O 1
ATOM 678 N N . ASN A 1 86 ? 13.639 7.423 -14.540 1.00 81.44 86 ASN A N 1
ATOM 679 C CA . ASN A 1 86 ? 13.760 8.886 -14.531 1.00 81.44 86 ASN A CA 1
ATOM 680 C C . ASN A 1 86 ? 14.080 9.498 -13.152 1.00 81.44 86 ASN A C 1
ATOM 682 O O . ASN A 1 86 ? 13.641 10.606 -12.848 1.00 81.44 86 ASN A O 1
ATOM 686 N N . ARG A 1 87 ? 14.860 8.785 -12.323 1.00 82.12 87 ARG A N 1
ATOM 687 C CA . ARG A 1 87 ? 15.295 9.221 -10.982 1.00 82.12 87 ARG A CA 1
ATOM 688 C C . ARG A 1 87 ? 14.139 9.519 -10.011 1.00 82.12 87 ARG A C 1
ATOM 690 O O . ARG A 1 87 ? 14.313 10.297 -9.074 1.00 82.12 87 ARG A O 1
ATOM 697 N N . GLN A 1 88 ? 12.984 8.870 -10.181 1.00 87.38 88 GLN A N 1
ATOM 698 C CA . GLN A 1 88 ? 11.816 9.053 -9.306 1.00 87.38 88 GLN A CA 1
ATOM 699 C C . GLN A 1 88 ? 11.950 8.394 -7.921 1.00 87.38 88 GLN A C 1
ATOM 701 O O . GLN A 1 88 ? 11.096 8.587 -7.054 1.00 87.38 88 GLN A O 1
ATOM 706 N N . GLN A 1 89 ? 13.052 7.681 -7.667 1.00 89.12 89 GLN A N 1
ATOM 707 C CA . GLN A 1 89 ? 13.253 6.876 -6.462 1.00 89.12 89 GLN A CA 1
ATOM 708 C C . GLN A 1 89 ? 13.115 7.709 -5.183 1.00 89.12 89 GLN A C 1
ATOM 710 O O . GLN A 1 89 ? 12.509 7.260 -4.214 1.00 89.12 89 GLN A O 1
ATOM 715 N N . GLY A 1 90 ? 13.628 8.943 -5.185 1.00 91.44 90 GLY A N 1
ATOM 716 C CA . GLY A 1 90 ? 13.513 9.844 -4.038 1.00 91.44 90 GLY A CA 1
ATOM 717 C C . GLY A 1 90 ? 12.065 10.234 -3.733 1.00 91.44 90 GLY A C 1
ATOM 718 O O . GLY A 1 90 ? 11.664 10.235 -2.570 1.00 91.44 90 GLY A O 1
ATOM 719 N N . GLN A 1 91 ? 11.260 10.515 -4.763 1.00 91.62 91 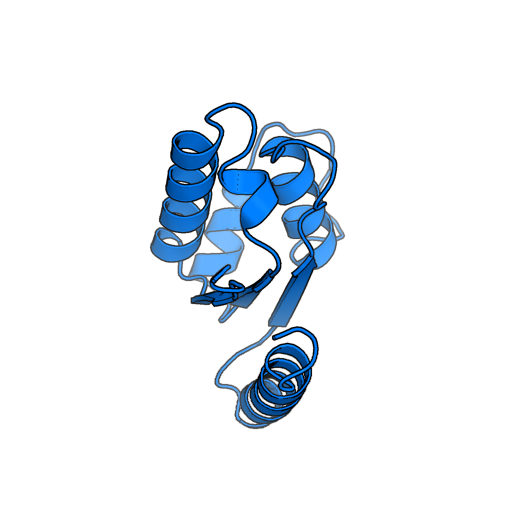GLN A N 1
ATOM 720 C CA . GLN A 1 91 ? 9.842 10.840 -4.587 1.00 91.62 91 GLN A CA 1
ATOM 721 C C . GLN A 1 91 ? 9.053 9.625 -4.102 1.00 91.62 91 GLN A C 1
ATOM 723 O O . GLN A 1 91 ? 8.262 9.740 -3.167 1.00 91.62 91 GLN A O 1
ATOM 728 N N . PHE A 1 92 ? 9.320 8.463 -4.698 1.00 93.56 92 PHE A N 1
ATOM 729 C CA . PHE A 1 92 ? 8.709 7.200 -4.311 1.00 93.56 92 PHE A CA 1
ATOM 730 C C . PHE A 1 92 ? 9.001 6.851 -2.846 1.00 93.56 92 PHE A C 1
ATOM 732 O O . PHE A 1 92 ? 8.077 6.618 -2.070 1.00 93.56 92 PHE A O 1
ATOM 739 N N . MET A 1 93 ? 10.273 6.884 -2.437 1.00 93.38 93 MET A N 1
ATOM 740 C CA . MET A 1 93 ? 10.676 6.590 -1.058 1.00 93.38 93 MET A CA 1
ATOM 741 C C . MET A 1 93 ? 10.133 7.614 -0.056 1.00 93.38 93 MET A C 1
ATOM 743 O O . MET A 1 93 ? 9.769 7.250 1.060 1.00 93.38 93 MET A O 1
ATOM 747 N N . ASN A 1 94 ? 10.043 8.891 -0.439 1.00 94.88 94 ASN A N 1
ATOM 748 C CA . ASN A 1 94 ? 9.428 9.914 0.406 1.00 94.88 94 ASN A CA 1
ATOM 749 C C . ASN A 1 94 ? 7.932 9.629 0.611 1.00 94.88 94 ASN A C 1
ATOM 751 O O . ASN A 1 94 ? 7.454 9.660 1.743 1.00 94.88 94 ASN A O 1
ATOM 755 N N . LEU A 1 95 ? 7.205 9.286 -0.458 1.00 94.69 95 LEU A N 1
ATOM 756 C CA . LEU A 1 95 ? 5.791 8.940 -0.355 1.00 94.69 95 LEU A CA 1
ATOM 757 C C . LEU A 1 95 ? 5.574 7.696 0.513 1.00 94.69 95 LEU A C 1
ATOM 759 O O . LEU A 1 95 ? 4.808 7.758 1.468 1.00 94.69 95 LEU A O 1
ATOM 763 N N . THR A 1 96 ? 6.267 6.589 0.235 1.00 95.06 96 THR A N 1
ATOM 764 C CA . THR A 1 96 ? 6.111 5.352 1.020 1.00 95.06 96 THR A CA 1
ATOM 765 C C . THR A 1 96 ? 6.506 5.546 2.483 1.00 95.06 96 THR A C 1
ATOM 767 O O . THR A 1 96 ? 5.828 5.028 3.370 1.00 95.06 96 THR A O 1
ATOM 770 N N . SER A 1 97 ? 7.528 6.365 2.760 1.00 96.00 97 SER A N 1
ATOM 771 C CA . SER A 1 97 ? 7.886 6.748 4.128 1.00 96.00 97 SER A CA 1
ATOM 772 C C . SER A 1 97 ? 6.783 7.548 4.820 1.00 96.00 97 SER A C 1
ATOM 774 O O . SER A 1 97 ? 6.511 7.284 5.989 1.00 96.00 97 SER A O 1
ATOM 776 N N . LYS A 1 98 ? 6.141 8.502 4.134 1.00 95.75 98 LYS A N 1
ATOM 777 C CA . LYS A 1 98 ? 5.012 9.260 4.697 1.00 95.75 98 LYS A CA 1
ATOM 778 C C . LYS A 1 98 ? 3.828 8.350 5.006 1.00 95.75 98 LYS A C 1
ATOM 780 O O . LYS A 1 98 ? 3.358 8.369 6.133 1.00 95.75 98 LYS A O 1
ATOM 785 N N . LEU A 1 99 ? 3.431 7.501 4.054 1.00 96.44 99 LEU A N 1
ATOM 786 C CA . LEU A 1 99 ? 2.349 6.527 4.239 1.00 96.44 99 LEU A CA 1
ATOM 787 C C . LEU A 1 99 ? 2.596 5.641 5.468 1.00 96.44 99 LEU A C 1
ATOM 789 O O . LEU A 1 99 ? 1.721 5.499 6.316 1.00 96.44 99 LEU A O 1
ATOM 793 N N . SER A 1 100 ? 3.815 5.108 5.600 1.00 96.44 100 SER A N 1
ATOM 794 C CA . SER A 1 100 ? 4.183 4.270 6.742 1.00 96.44 100 SER A CA 1
ATOM 795 C C . SER A 1 100 ? 4.194 5.030 8.071 1.00 96.44 100 SER A C 1
ATOM 797 O O . SER A 1 100 ? 3.750 4.491 9.082 1.00 96.44 100 SER A O 1
ATOM 799 N N . LYS A 1 101 ? 4.671 6.281 8.088 1.00 96.81 101 LYS A N 1
ATOM 800 C CA . LYS A 1 101 ? 4.676 7.121 9.298 1.00 96.81 101 LYS A CA 1
ATOM 801 C C . LYS A 1 101 ? 3.274 7.491 9.772 1.00 96.81 101 LYS A C 1
ATOM 803 O O . LYS A 1 101 ? 3.097 7.682 10.967 1.00 96.81 101 LYS A O 1
ATOM 808 N N . SER A 1 102 ? 2.310 7.561 8.861 1.00 95.75 102 SER A N 1
ATOM 809 C CA . SER A 1 102 ? 0.902 7.810 9.177 1.00 95.75 102 SER A CA 1
ATOM 810 C C . SER A 1 102 ? 0.151 6.566 9.658 1.00 95.75 102 SER A C 1
ATOM 812 O O . SER A 1 102 ? -1.043 6.649 9.881 1.00 95.75 102 SER A O 1
ATOM 814 N N . GLY A 1 103 ? 0.816 5.415 9.810 1.00 95.75 103 GLY A N 1
ATOM 815 C CA . GLY A 1 103 ? 0.210 4.197 10.363 1.00 95.75 103 GLY A CA 1
ATOM 816 C C . GLY A 1 103 ? -0.107 3.102 9.343 1.00 95.75 103 GLY A C 1
ATOM 817 O O . GLY A 1 103 ? -0.396 1.975 9.743 1.00 95.75 103 GLY A O 1
ATOM 818 N N . ALA A 1 104 ? 0.019 3.365 8.037 1.00 97.25 104 ALA A N 1
ATOM 819 C CA . ALA A 1 104 ? -0.224 2.341 7.022 1.00 97.25 104 ALA A CA 1
ATOM 820 C C . ALA A 1 104 ? 0.892 1.280 6.993 1.00 97.25 104 ALA A C 1
ATOM 822 O O . ALA A 1 104 ? 2.088 1.589 7.012 1.00 97.25 104 ALA A O 1
ATOM 823 N N . LEU A 1 105 ? 0.516 0.009 6.848 1.00 96.00 105 LEU A N 1
ATOM 824 C CA . LEU A 1 105 ? 1.460 -1.062 6.541 1.00 96.00 105 LEU A CA 1
ATOM 825 C C . LEU A 1 105 ? 1.774 -1.030 5.042 1.00 96.00 105 LEU A C 1
ATOM 827 O O . LEU A 1 105 ? 0.901 -1.296 4.221 1.00 96.00 105 LEU A O 1
ATOM 831 N N . VAL A 1 106 ? 3.020 -0.729 4.674 1.00 96.19 106 VAL A N 1
ATOM 832 C CA . VAL A 1 106 ? 3.448 -0.663 3.268 1.00 96.19 106 VAL A CA 1
ATOM 833 C C . VAL A 1 106 ? 4.308 -1.877 2.920 1.00 96.19 106 VAL A C 1
ATOM 835 O O . VAL A 1 106 ? 5.389 -2.058 3.479 1.00 96.19 106 VAL A O 1
ATOM 838 N N . ILE A 1 107 ? 3.853 -2.698 1.971 1.00 93.56 107 ILE A N 1
ATOM 839 C CA . ILE A 1 107 ? 4.604 -3.842 1.440 1.00 93.56 107 ILE A CA 1
ATOM 840 C C . ILE A 1 107 ? 5.119 -3.500 0.046 1.00 93.56 107 ILE A C 1
ATOM 842 O O . ILE A 1 107 ? 4.341 -3.201 -0.856 1.00 93.56 107 ILE A O 1
ATOM 846 N N . LEU A 1 108 ? 6.435 -3.597 -0.136 1.00 90.88 108 LEU A N 1
ATOM 847 C CA . LEU A 1 108 ? 7.102 -3.365 -1.413 1.00 90.88 108 LEU A CA 1
ATOM 848 C C . LEU A 1 108 ? 7.509 -4.701 -2.040 1.00 90.88 108 LEU A C 1
ATOM 850 O O . LEU A 1 108 ? 8.439 -5.363 -1.575 1.00 90.88 108 LEU A O 1
ATOM 854 N N . ALA A 1 109 ? 6.820 -5.096 -3.104 1.00 86.56 109 ALA A N 1
ATOM 855 C CA . ALA A 1 109 ? 7.146 -6.268 -3.897 1.00 86.56 109 ALA A CA 1
ATOM 856 C C . ALA A 1 109 ? 7.968 -5.849 -5.122 1.00 86.56 109 ALA A C 1
ATOM 858 O O . ALA A 1 109 ? 7.581 -4.996 -5.912 1.00 86.56 109 ALA A O 1
ATOM 859 N N . SER A 1 110 ? 9.152 -6.442 -5.270 1.00 80.81 110 SER A N 1
ATOM 860 C CA . SER A 1 110 ? 10.041 -6.186 -6.403 1.00 80.81 110 SER A CA 1
ATOM 861 C C . SER A 1 110 ? 10.498 -7.489 -7.045 1.00 80.81 110 SER A C 1
ATOM 863 O O . SER A 1 110 ? 10.580 -8.552 -6.407 1.00 80.81 110 SER A O 1
ATOM 865 N N . ARG A 1 111 ? 10.830 -7.413 -8.332 1.00 76.12 111 ARG A N 1
ATOM 866 C CA . ARG A 1 111 ? 11.545 -8.460 -9.054 1.00 76.12 111 ARG A CA 1
ATOM 867 C C . ARG A 1 111 ? 13.022 -8.076 -9.077 1.00 76.12 111 ARG A C 1
ATOM 869 O O . ARG A 1 111 ? 13.392 -7.070 -9.667 1.00 76.12 111 ARG A O 1
ATOM 876 N N . LYS A 1 112 ? 13.882 -8.897 -8.472 1.00 66.56 112 LYS A N 1
ATOM 877 C CA . LYS A 1 112 ? 15.323 -8.786 -8.711 1.00 66.56 112 LYS A CA 1
ATOM 878 C C . LYS A 1 112 ? 15.570 -9.188 -10.171 1.00 66.56 112 LYS A C 1
ATOM 880 O O . LYS A 1 112 ? 15.230 -10.313 -10.543 1.00 66.56 112 LYS A O 1
ATOM 885 N N . ARG A 1 113 ? 16.071 -8.261 -10.992 1.00 62.03 113 ARG A N 1
ATOM 886 C CA . ARG A 1 113 ? 16.602 -8.583 -12.323 1.00 62.03 113 ARG A CA 1
ATOM 887 C C . ARG A 1 113 ? 17.971 -9.242 -12.116 1.00 62.03 113 ARG A C 1
ATOM 889 O O . ARG A 1 113 ? 18.755 -8.748 -11.306 1.00 62.03 113 ARG A O 1
ATOM 896 N N . GLU A 1 114 ? 18.164 -10.404 -12.733 1.00 51.72 114 GLU A N 1
ATOM 897 C CA . GLU A 1 114 ? 19.480 -11.049 -12.856 1.00 51.72 114 GLU A CA 1
ATOM 898 C C . GLU A 1 114 ? 20.329 -10.296 -13.879 1.00 51.72 114 GLU A C 1
ATOM 900 O O . GLU A 1 114 ? 19.732 -9.789 -14.860 1.00 51.72 114 GLU A O 1
#